Protein AF-A0A1Q7N5D6-F1 (afdb_monomer_lite)

Structure (mmCIF, N/CA/C/O backbone):
data_AF-A0A1Q7N5D6-F1
#
_entry.id   AF-A0A1Q7N5D6-F1
#
loop_
_atom_site.group_PDB
_atom_site.id
_atom_site.type_symbol
_atom_site.label_atom_id
_atom_site.label_alt_id
_atom_site.label_comp_id
_atom_site.label_asym_id
_atom_site.label_entity_id
_atom_site.label_seq_id
_atom_site.pdbx_PDB_ins_code
_atom_site.Cartn_x
_atom_site.Cartn_y
_atom_site.Cartn_z
_atom_site.occupancy
_atom_site.B_iso_or_equiv
_atom_site.auth_seq_id
_atom_site.auth_comp_id
_atom_site.auth_asym_id
_atom_site.auth_atom_id
_atom_site.pdbx_PDB_model_num
ATOM 1 N N . MET A 1 1 ? 63.647 9.278 -28.892 1.00 50.94 1 MET A N 1
ATOM 2 C CA . MET A 1 1 ? 62.172 9.275 -29.056 1.00 50.94 1 MET A CA 1
ATOM 3 C C . MET A 1 1 ? 61.513 7.898 -28.831 1.00 50.94 1 MET A C 1
ATOM 5 O O . MET A 1 1 ? 60.360 7.730 -29.189 1.00 50.94 1 MET A O 1
ATOM 9 N N . ALA A 1 2 ? 62.190 6.910 -28.219 1.00 45.97 2 ALA A N 1
ATOM 10 C CA . ALA A 1 2 ? 61.664 5.539 -28.074 1.00 45.97 2 ALA A CA 1
ATOM 11 C C . ALA A 1 2 ? 61.004 5.235 -26.707 1.00 45.97 2 ALA A C 1
ATOM 13 O O . ALA A 1 2 ? 60.278 4.255 -26.579 1.00 45.97 2 ALA A O 1
ATOM 14 N N . ILE A 1 3 ? 61.241 6.064 -25.681 1.00 50.34 3 ILE A N 1
ATOM 15 C CA . ILE A 1 3 ? 60.712 5.858 -24.317 1.00 50.34 3 ILE A CA 1
ATOM 16 C C . ILE A 1 3 ? 59.278 6.403 -24.195 1.00 50.34 3 ILE A C 1
ATOM 18 O O . ILE A 1 3 ? 58.408 5.714 -23.674 1.00 50.34 3 ILE A O 1
ATOM 22 N N . ALA A 1 4 ? 58.998 7.580 -24.764 1.00 44.97 4 ALA A N 1
ATOM 23 C CA . ALA A 1 4 ? 57.666 8.199 -24.746 1.00 44.97 4 ALA A CA 1
ATOM 24 C C . ALA A 1 4 ? 56.587 7.347 -25.450 1.00 44.97 4 ALA A C 1
ATOM 26 O O . ALA A 1 4 ? 55.447 7.293 -24.996 1.00 44.97 4 ALA A O 1
ATOM 27 N N . LEU A 1 5 ? 56.967 6.616 -26.506 1.00 42.75 5 LEU A N 1
ATOM 28 C CA . LEU A 1 5 ? 56.071 5.723 -27.249 1.00 42.75 5 LEU A CA 1
ATOM 29 C C . LEU A 1 5 ? 55.650 4.495 -26.418 1.00 42.75 5 LEU A C 1
ATOM 31 O O . LEU A 1 5 ? 54.512 4.049 -26.504 1.00 42.75 5 LEU A O 1
ATOM 35 N N . ARG A 1 6 ? 56.543 3.974 -25.565 1.00 54.66 6 ARG A N 1
ATOM 36 C CA . ARG A 1 6 ? 56.267 2.811 -24.700 1.00 54.66 6 ARG A CA 1
ATOM 37 C C . ARG A 1 6 ? 55.282 3.140 -23.578 1.00 54.66 6 ARG A C 1
ATOM 39 O O . ARG A 1 6 ? 54.418 2.323 -23.278 1.00 54.66 6 ARG A O 1
ATOM 46 N N . PHE A 1 7 ? 55.380 4.341 -23.004 1.00 52.16 7 PHE A N 1
ATOM 47 C CA . PHE A 1 7 ? 54.446 4.812 -21.976 1.00 52.16 7 PHE A CA 1
ATOM 48 C C . PHE A 1 7 ? 53.040 5.054 -22.532 1.00 52.16 7 PHE A C 1
ATOM 50 O O . PHE A 1 7 ? 52.076 4.663 -21.886 1.00 52.16 7 PHE A O 1
ATOM 57 N N . ALA A 1 8 ? 52.924 5.619 -23.740 1.00 57.72 8 ALA A N 1
ATOM 58 C CA . ALA A 1 8 ? 51.633 5.841 -24.397 1.00 57.72 8 ALA A CA 1
ATOM 59 C C . ALA A 1 8 ? 50.901 4.528 -24.738 1.00 57.72 8 ALA A C 1
ATOM 61 O O . ALA A 1 8 ? 49.678 4.447 -24.635 1.00 57.72 8 ALA A O 1
ATOM 62 N N . ILE A 1 9 ? 51.648 3.480 -25.102 1.00 60.84 9 ILE A N 1
ATOM 63 C CA . ILE A 1 9 ? 51.082 2.148 -25.353 1.00 60.84 9 ILE A CA 1
ATOM 64 C C . ILE A 1 9 ? 50.629 1.500 -24.034 1.00 60.84 9 ILE A C 1
ATOM 66 O O . ILE A 1 9 ? 49.528 0.958 -23.976 1.00 60.84 9 ILE A O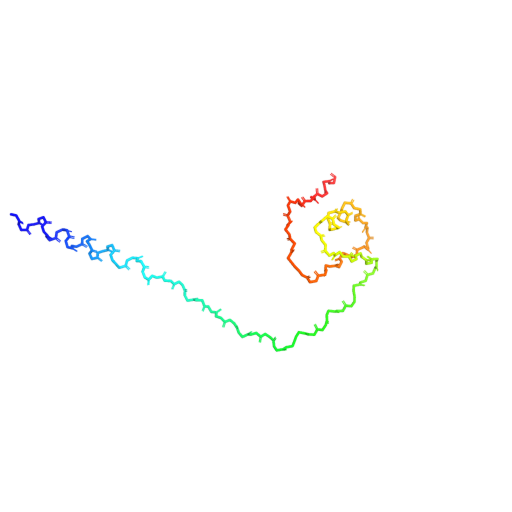 1
ATOM 70 N N . LEU A 1 10 ? 51.423 1.600 -22.958 1.00 57.03 10 LEU A N 1
ATOM 71 C CA . LEU A 1 10 ? 51.052 1.037 -21.651 1.00 57.03 10 LEU A CA 1
ATOM 72 C C . LEU A 1 10 ? 49.798 1.695 -21.057 1.00 57.03 10 LEU A C 1
ATOM 74 O O . LEU A 1 10 ? 48.942 0.999 -20.515 1.00 57.03 10 LEU A O 1
ATOM 78 N N . THR A 1 11 ? 49.666 3.019 -21.170 1.00 59.16 11 THR A N 1
ATOM 79 C CA . THR A 1 11 ? 48.491 3.743 -20.662 1.00 59.16 11 THR A CA 1
ATOM 80 C C . THR A 1 11 ? 47.243 3.461 -21.491 1.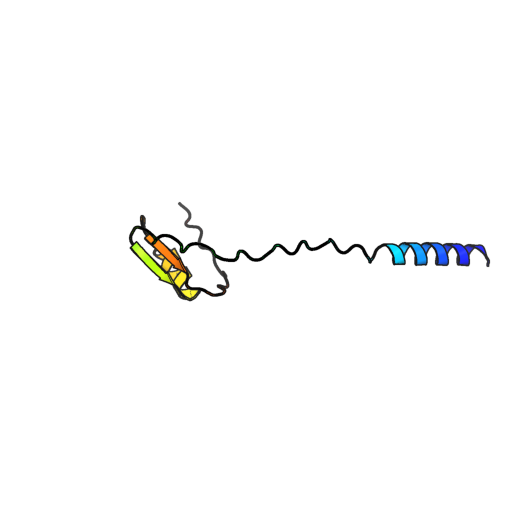00 59.16 11 THR A C 1
ATOM 82 O O . THR A 1 11 ? 46.165 3.296 -20.924 1.00 59.16 11 THR A O 1
ATOM 85 N N . SER A 1 12 ? 47.375 3.332 -22.814 1.00 57.78 12 SER A N 1
ATOM 86 C CA . SER A 1 12 ? 46.250 2.991 -23.689 1.00 57.78 12 SER A CA 1
ATOM 87 C C . SER A 1 12 ? 45.716 1.574 -23.432 1.00 57.78 12 SER A C 1
ATOM 89 O O . SER A 1 12 ? 44.502 1.390 -23.358 1.00 57.78 12 SER A O 1
ATOM 91 N N . VAL A 1 13 ? 46.598 0.592 -23.203 1.00 58.69 13 VAL A N 1
ATOM 92 C CA . VAL A 1 13 ? 46.197 -0.783 -22.845 1.00 58.69 13 VAL A CA 1
ATOM 93 C C . VAL A 1 13 ? 45.535 -0.828 -21.463 1.00 58.69 13 VAL A C 1
ATOM 95 O O . VAL A 1 13 ? 44.534 -1.521 -21.290 1.00 58.69 13 VAL A O 1
ATOM 98 N N . LEU A 1 14 ? 46.031 -0.047 -20.497 1.00 57.12 14 LEU A N 1
ATOM 99 C CA . LEU A 1 14 ? 45.462 0.012 -19.148 1.00 57.12 14 LEU A CA 1
ATOM 100 C C . LEU A 1 14 ? 44.025 0.565 -19.147 1.00 57.12 14 LEU A C 1
ATOM 102 O O . LEU A 1 14 ? 43.143 -0.030 -18.531 1.00 57.12 14 LEU A O 1
ATOM 106 N N . VAL A 1 15 ? 43.760 1.648 -19.886 1.00 59.66 15 VAL A N 1
ATOM 107 C CA . VAL A 1 15 ? 42.416 2.255 -19.979 1.00 59.66 15 VAL A CA 1
ATOM 108 C C . VAL A 1 15 ? 41.419 1.333 -20.694 1.00 59.66 15 VAL A C 1
ATOM 110 O O . VAL A 1 15 ? 40.248 1.287 -20.320 1.00 59.66 15 VAL A O 1
ATOM 113 N N . LEU A 1 16 ? 41.876 0.544 -21.672 1.00 53.09 16 LEU A N 1
ATOM 114 C CA . LEU A 1 16 ? 41.016 -0.373 -22.427 1.00 53.09 16 LEU A CA 1
ATOM 115 C C . LEU A 1 16 ? 40.515 -1.570 -21.594 1.00 53.09 16 LEU A C 1
ATOM 117 O O . LEU A 1 16 ? 39.448 -2.104 -21.878 1.00 53.09 16 LEU A O 1
ATOM 121 N N . THR A 1 17 ? 41.237 -1.982 -20.546 1.00 57.75 17 THR A N 1
ATOM 122 C CA . THR A 1 17 ? 40.835 -3.132 -19.705 1.00 57.75 17 THR A CA 1
ATOM 123 C C . THR A 1 17 ? 39.740 -2.824 -18.678 1.00 57.75 17 THR A C 1
ATO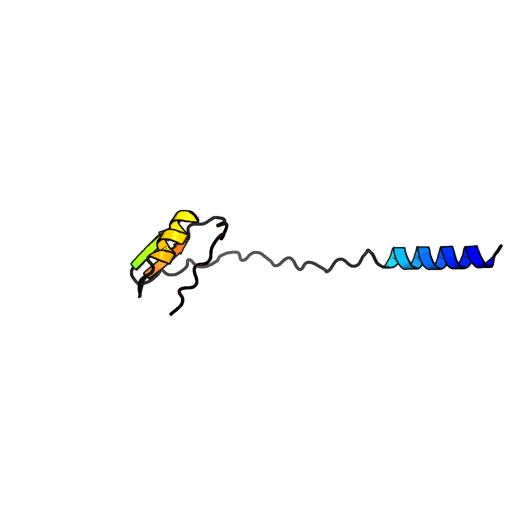M 125 O O . THR A 1 17 ? 39.124 -3.746 -18.146 1.00 57.75 17 THR A O 1
ATOM 128 N N . MET A 1 18 ? 39.460 -1.547 -18.399 1.00 57.91 18 MET A N 1
ATOM 129 C CA . MET A 1 18 ? 38.663 -1.137 -17.234 1.00 57.91 18 MET A CA 1
ATOM 130 C C . MET A 1 18 ? 37.162 -0.929 -17.525 1.00 57.91 18 MET A C 1
ATOM 132 O O . MET A 1 18 ? 36.400 -0.622 -16.612 1.00 57.91 18 MET A O 1
ATOM 136 N N . THR A 1 19 ? 36.712 -1.100 -18.773 1.00 57.91 19 THR A N 1
ATOM 137 C CA . THR A 1 19 ? 35.329 -0.791 -19.195 1.00 57.91 19 THR A CA 1
ATOM 138 C C . THR A 1 19 ? 34.410 -2.005 -19.345 1.00 57.91 19 THR A C 1
ATOM 140 O O . THR A 1 19 ? 33.204 -1.826 -19.489 1.00 57.91 19 THR A O 1
ATOM 143 N N . LEU A 1 20 ? 34.932 -3.236 -19.286 1.00 61.66 20 LEU A N 1
ATOM 144 C CA . LEU A 1 20 ? 34.166 -4.445 -19.621 1.00 61.66 20 LEU A CA 1
ATOM 145 C C . LEU A 1 20 ? 33.867 -5.347 -18.414 1.00 61.66 20 LEU A C 1
ATOM 147 O O . LEU A 1 20 ? 33.915 -6.568 -18.516 1.00 61.66 20 LEU A O 1
ATOM 151 N N . SER A 1 21 ? 33.555 -4.757 -17.259 1.00 59.31 21 SER A N 1
ATOM 152 C CA . SER A 1 21 ? 33.011 -5.502 -16.117 1.00 59.31 21 SER A CA 1
ATOM 153 C C . SER A 1 21 ? 31.563 -5.080 -15.880 1.00 59.31 21 SER A C 1
ATOM 155 O O . SER A 1 21 ? 31.275 -4.202 -15.069 1.00 59.31 21 SER A O 1
ATOM 157 N N . ALA A 1 22 ? 30.643 -5.664 -16.651 1.00 67.44 22 ALA A N 1
ATOM 158 C CA . ALA A 1 22 ? 29.217 -5.587 -16.353 1.00 67.44 22 ALA A CA 1
ATOM 159 C C . ALA A 1 22 ? 28.877 -6.693 -15.336 1.00 67.44 22 ALA A C 1
ATOM 161 O O . ALA A 1 22 ? 29.241 -7.850 -15.571 1.00 67.44 22 ALA A O 1
ATOM 162 N N . PRO A 1 23 ? 28.201 -6.387 -14.214 1.00 72.88 23 PRO A N 1
ATOM 163 C CA . PRO A 1 23 ? 27.794 -7.415 -13.269 1.00 72.88 23 PRO A CA 1
ATOM 164 C C . PRO A 1 23 ? 26.825 -8.393 -13.956 1.00 72.88 23 PRO A C 1
ATOM 166 O O . PRO A 1 23 ? 25.929 -7.952 -14.686 1.00 72.88 23 PRO A O 1
ATOM 169 N N . PRO A 1 24 ? 26.971 -9.712 -13.747 1.00 73.44 24 PRO A N 1
ATOM 170 C CA . PRO A 1 24 ? 26.015 -10.676 -14.269 1.00 73.44 24 PRO A CA 1
ATOM 171 C C . PRO A 1 24 ? 24.642 -10.403 -13.645 1.00 73.44 24 PRO A C 1
ATOM 173 O O . PRO A 1 24 ? 24.468 -10.483 -12.429 1.00 73.44 24 PRO A O 1
ATOM 176 N N . HIS A 1 25 ? 23.657 -10.070 -14.477 1.00 73.75 25 HIS A N 1
ATOM 177 C CA . HIS A 1 25 ? 22.265 -10.017 -14.053 1.00 73.75 25 HIS A CA 1
ATOM 178 C C . HIS A 1 25 ? 21.744 -11.453 -13.961 1.00 73.75 25 HIS A C 1
ATOM 180 O O . HIS A 1 25 ? 21.687 -12.179 -14.950 1.00 73.75 25 HIS A O 1
ATOM 186 N N . VAL A 1 26 ? 21.376 -11.887 -12.758 1.00 78.19 26 VAL A N 1
ATOM 187 C CA . VAL A 1 26 ? 20.685 -13.164 -12.576 1.00 78.19 26 VAL A CA 1
ATOM 188 C C . VAL A 1 26 ? 19.207 -12.933 -12.869 1.00 78.19 26 VAL A C 1
ATOM 190 O O . VAL A 1 26 ? 18.486 -12.353 -12.060 1.00 78.19 26 VAL A O 1
ATOM 193 N N . THR A 1 27 ? 18.743 -13.374 -14.035 1.00 76.94 27 THR A N 1
ATOM 194 C CA . THR A 1 27 ? 17.310 -13.405 -14.346 1.00 76.94 27 THR A CA 1
ATOM 195 C C . THR A 1 27 ? 16.673 -14.587 -13.617 1.00 76.94 27 THR A C 1
ATOM 197 O O . THR A 1 27 ? 16.904 -15.746 -13.961 1.00 76.94 27 THR A O 1
ATOM 200 N N . GLY A 1 28 ? 15.881 -14.305 -12.581 1.00 74.00 28 GLY A N 1
ATOM 201 C CA . GLY A 1 28 ? 15.070 -15.317 -11.905 1.00 74.00 28 GLY A CA 1
ATOM 202 C C . GLY A 1 28 ? 13.944 -15.839 -12.806 1.00 74.00 28 GLY A C 1
ATOM 203 O O . GLY A 1 28 ? 13.424 -15.107 -13.648 1.00 74.00 28 GLY A O 1
ATOM 204 N N . ARG A 1 29 ? 13.546 -17.107 -12.628 1.00 79.81 29 ARG A N 1
ATOM 205 C CA . ARG A 1 29 ? 12.332 -17.644 -13.266 1.00 79.81 29 ARG A CA 1
ATOM 206 C C . ARG A 1 29 ? 11.099 -16.956 -12.680 1.00 79.81 29 ARG A C 1
ATOM 208 O O . ARG A 1 29 ? 10.992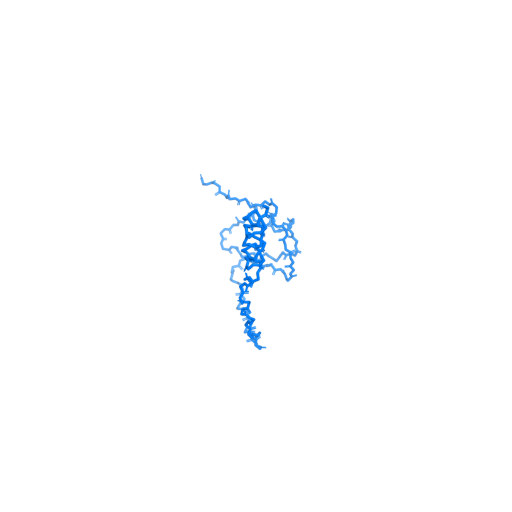 -16.827 -11.462 1.00 79.81 29 ARG A O 1
ATOM 215 N N . ALA A 1 30 ? 10.166 -16.560 -13.544 1.00 75.25 30 ALA A N 1
ATOM 216 C CA . ALA A 1 30 ? 8.862 -16.071 -13.111 1.00 75.25 30 ALA A CA 1
ATOM 217 C C . ALA A 1 30 ? 8.123 -17.171 -12.328 1.00 75.25 30 ALA A C 1
ATOM 219 O O . ALA A 1 30 ? 8.138 -18.337 -12.726 1.00 75.25 30 ALA A O 1
ATOM 220 N N . ALA A 1 31 ? 7.498 -16.804 -11.209 1.00 77.00 31 ALA A N 1
ATOM 221 C CA . ALA A 1 31 ? 6.643 -17.717 -10.463 1.00 77.00 31 ALA A CA 1
ATOM 222 C C . ALA A 1 31 ? 5.369 -18.002 -11.278 1.00 77.00 31 ALA A C 1
ATOM 224 O O . ALA A 1 31 ? 4.658 -17.073 -11.653 1.00 77.00 31 ALA A O 1
ATOM 225 N N . ASP A 1 32 ? 5.097 -19.282 -11.537 1.00 75.62 32 ASP A N 1
ATOM 226 C CA . ASP A 1 32 ? 4.022 -19.750 -12.427 1.00 75.62 32 ASP A CA 1
ATOM 227 C C . ASP A 1 32 ? 2.615 -19.429 -11.887 1.00 75.62 32 ASP A C 1
ATOM 229 O O . ASP A 1 32 ? 1.688 -19.136 -12.641 1.00 75.62 32 ASP A O 1
ATOM 233 N N . ARG A 1 33 ? 2.451 -19.428 -10.556 1.00 77.19 33 ARG A N 1
ATOM 234 C CA . ARG A 1 33 ? 1.167 -19.134 -9.915 1.00 77.19 33 ARG A CA 1
ATOM 235 C C . ARG A 1 33 ? 1.347 -18.619 -8.494 1.00 77.19 33 ARG A C 1
ATOM 237 O O . ARG A 1 33 ? 1.759 -19.360 -7.604 1.00 77.19 33 ARG A O 1
ATOM 244 N N . VAL A 1 34 ? 1.000 -17.356 -8.272 1.00 77.31 34 VAL A N 1
ATOM 245 C CA . VAL A 1 34 ? 0.902 -16.779 -6.926 1.00 77.31 34 VAL A CA 1
ATOM 246 C C . VAL A 1 34 ? -0.522 -17.031 -6.415 1.00 77.31 34 VAL A C 1
ATOM 248 O O . VAL A 1 34 ? -1.475 -16.691 -7.122 1.00 77.31 34 VAL A O 1
ATOM 251 N N . PRO A 1 35 ? -0.710 -17.654 -5.236 1.00 81.62 35 PRO A N 1
ATOM 252 C CA . PRO A 1 35 ? -2.026 -17.756 -4.617 1.00 81.62 35 PRO A CA 1
ATOM 253 C C . PRO A 1 35 ? -2.659 -16.364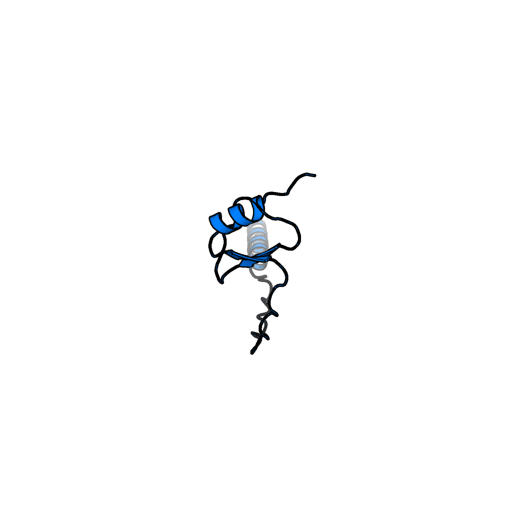 -4.436 1.00 81.62 35 PRO A C 1
ATOM 255 O O . PRO A 1 35 ? -1.931 -15.404 -4.172 1.00 81.62 35 PRO A O 1
ATOM 258 N N . PRO A 1 36 ? -3.992 -16.224 -4.548 1.00 81.62 36 PRO A N 1
ATOM 259 C CA . PRO A 1 36 ? -4.658 -14.953 -4.287 1.00 81.62 36 PRO A CA 1
ATOM 260 C C . PRO A 1 36 ? -4.375 -14.477 -2.861 1.00 81.62 36 PRO A C 1
ATOM 262 O O . PRO A 1 36 ? -4.355 -15.286 -1.929 1.00 81.62 36 PRO A O 1
ATOM 265 N N . LEU A 1 37 ? -4.195 -13.168 -2.679 1.00 80.12 37 LEU A N 1
ATOM 266 C CA . LEU A 1 37 ? -4.085 -12.605 -1.338 1.00 80.12 37 LEU A CA 1
ATOM 267 C C . LEU A 1 37 ? -5.407 -12.830 -0.581 1.00 80.12 37 LEU A C 1
ATOM 269 O O . LEU A 1 37 ? -6.481 -12.659 -1.170 1.00 80.12 37 LEU A O 1
ATOM 273 N N . PRO A 1 38 ? -5.354 -13.194 0.712 1.00 82.94 38 PRO A N 1
ATOM 274 C CA . PRO A 1 38 ? -6.548 -13.230 1.543 1.00 82.94 38 PRO A CA 1
ATOM 275 C C . PRO A 1 38 ? -7.192 -11.840 1.603 1.00 82.94 38 PRO A C 1
ATOM 277 O O . PRO A 1 38 ? -6.512 -10.817 1.487 1.00 82.94 38 PRO A O 1
ATOM 280 N N . ALA A 1 39 ? -8.511 -11.802 1.789 1.00 82.38 39 ALA A N 1
ATOM 281 C CA . ALA A 1 39 ? -9.234 -10.542 1.873 1.00 82.38 39 ALA A CA 1
ATOM 282 C C . ALA A 1 39 ? -8.734 -9.706 3.072 1.00 82.38 39 ALA A C 1
ATOM 284 O O . ALA A 1 39 ? -8.544 -10.255 4.162 1.00 82.38 39 ALA A O 1
ATOM 285 N N . PRO A 1 40 ? -8.526 -8.392 2.894 1.00 83.00 40 PRO A N 1
ATOM 286 C CA . PRO A 1 40 ? -8.129 -7.521 3.989 1.00 83.00 40 PRO A CA 1
ATOM 287 C C . PRO A 1 40 ? -9.235 -7.423 5.047 1.00 83.00 40 PRO A C 1
ATOM 289 O O . PRO A 1 40 ? -10.420 -7.341 4.726 1.00 83.00 40 PRO A O 1
ATOM 292 N N . GLY A 1 41 ? -8.835 -7.438 6.320 1.00 83.56 41 GLY A N 1
ATOM 293 C CA . GLY A 1 41 ? -9.743 -7.246 7.449 1.00 83.56 41 GLY A CA 1
ATOM 294 C C . GLY A 1 41 ? -10.056 -5.771 7.715 1.00 83.56 41 GLY A C 1
ATOM 295 O O . GLY A 1 41 ? -9.355 -4.868 7.247 1.00 83.56 41 GLY A O 1
ATOM 296 N N . GLY A 1 42 ? -11.095 -5.536 8.519 1.00 85.81 42 GLY A N 1
ATOM 297 C CA . GLY A 1 42 ? -11.492 -4.196 8.950 1.00 85.81 42 GLY A CA 1
ATOM 298 C C . GLY A 1 42 ? -12.160 -3.374 7.845 1.00 85.81 42 GLY A C 1
ATOM 299 O O . GLY A 1 42 ? -12.791 -3.915 6.938 1.00 85.81 42 GLY A O 1
ATOM 300 N N . HIS A 1 43 ? -12.057 -2.049 7.947 1.00 90.50 43 HIS A N 1
ATOM 301 C CA . HIS A 1 43 ? -12.625 -1.140 6.954 1.00 90.50 43 HIS A CA 1
ATOM 302 C C . HIS A 1 43 ? -11.669 -0.997 5.766 1.00 90.50 43 HIS A C 1
ATOM 304 O O . HIS A 1 43 ? -10.536 -0.552 5.935 1.00 90.50 43 HIS A O 1
ATOM 310 N N . VAL A 1 44 ? -12.110 -1.350 4.558 1.00 91.94 44 VAL A N 1
ATOM 311 C CA . VAL A 1 44 ? -11.250 -1.352 3.365 1.00 91.94 44 VAL A CA 1
ATOM 312 C C . VAL A 1 44 ? -11.521 -0.118 2.512 1.00 91.94 44 VAL A C 1
ATOM 314 O O . VAL A 1 44 ? -12.659 0.143 2.129 1.00 91.94 44 VAL A O 1
ATOM 317 N N . VAL A 1 45 ? -10.469 0.630 2.185 1.00 92.38 45 VAL A N 1
ATOM 318 C CA . VAL A 1 45 ? -10.524 1.777 1.271 1.00 92.38 45 VAL A CA 1
ATOM 319 C C . VAL A 1 45 ? -9.750 1.426 0.008 1.00 92.38 45 VAL A C 1
ATOM 321 O O . VAL A 1 45 ? -8.523 1.366 0.031 1.00 92.38 45 VAL A O 1
ATOM 324 N N . ALA A 1 46 ? -10.462 1.176 -1.090 1.00 93.06 46 ALA A N 1
ATOM 325 C CA . ALA A 1 46 ? -9.843 0.920 -2.386 1.00 93.06 46 ALA A CA 1
ATOM 326 C C . ALA A 1 46 ? -9.377 2.231 -3.037 1.00 93.06 46 ALA A C 1
ATOM 328 O O . ALA A 1 46 ? -10.121 3.212 -3.063 1.00 93.06 46 ALA A O 1
ATOM 329 N N . VAL A 1 47 ? -8.156 2.243 -3.569 1.00 92.19 47 VAL A N 1
ATOM 330 C CA . VAL A 1 47 ? -7.553 3.400 -4.241 1.00 92.19 47 VAL A CA 1
ATOM 331 C C . VAL A 1 47 ? -6.964 2.987 -5.585 1.00 92.19 47 VAL A C 1
ATOM 333 O O . VAL A 1 47 ? -6.414 1.897 -5.722 1.00 92.19 47 VAL A O 1
ATOM 336 N N . SER A 1 48 ? -7.074 3.867 -6.575 1.00 93.75 48 SER A N 1
ATOM 337 C CA . SER A 1 48 ? -6.560 3.663 -7.934 1.00 93.75 48 SER A CA 1
ATOM 338 C C . SER A 1 48 ? -5.725 4.838 -8.454 1.00 93.75 48 SER A C 1
ATOM 340 O O . SER A 1 48 ? -5.318 4.835 -9.612 1.00 93.75 48 SER A O 1
ATOM 342 N N . SER A 1 49 ? -5.495 5.871 -7.637 1.00 91.25 49 SER A N 1
ATOM 343 C CA . SER A 1 49 ? -4.649 7.019 -7.983 1.00 91.25 49 SER A CA 1
ATOM 344 C C . SER A 1 49 ? -3.905 7.577 -6.771 1.00 91.25 49 SER A C 1
ATOM 346 O O . SER A 1 49 ? -4.287 7.339 -5.623 1.00 91.25 49 SER A O 1
ATOM 348 N N . GLU A 1 50 ? -2.853 8.361 -7.015 1.00 89.75 50 GLU A N 1
ATOM 349 C CA . GLU A 1 50 ? -2.077 8.994 -5.944 1.00 89.75 50 GLU A CA 1
ATOM 350 C C . GLU A 1 50 ? -2.905 9.998 -5.124 1.00 89.75 50 GLU A C 1
ATOM 352 O O . GLU A 1 50 ? -2.857 9.962 -3.896 1.00 89.75 50 GLU A O 1
ATOM 357 N N . ALA A 1 51 ? -3.763 10.800 -5.761 1.00 89.06 51 ALA A N 1
ATOM 358 C CA . ALA A 1 51 ? -4.637 11.732 -5.046 1.00 89.06 51 ALA A CA 1
ATOM 359 C C . ALA A 1 51 ? -5.613 11.008 -4.097 1.00 89.06 51 ALA A C 1
ATOM 361 O O . ALA A 1 51 ? -5.877 11.469 -2.980 1.00 89.06 51 ALA A O 1
ATOM 362 N N . GLN A 1 52 ? -6.133 9.846 -4.517 1.00 90.19 52 GLN A N 1
ATOM 363 C CA . GLN A 1 52 ? -6.962 8.993 -3.662 1.00 90.19 52 GLN A CA 1
ATOM 364 C C . GLN A 1 52 ? -6.144 8.394 -2.518 1.00 90.19 52 GLN A C 1
ATOM 366 O O . GLN A 1 52 ? -6.610 8.397 -1.379 1.00 90.19 52 GLN A O 1
ATOM 371 N N . LEU A 1 53 ? -4.917 7.946 -2.796 1.00 90.62 53 LEU A N 1
ATOM 372 C CA . LEU A 1 53 ? -4.000 7.433 -1.784 1.00 90.62 53 LEU A CA 1
ATOM 373 C C . LEU A 1 53 ? -3.659 8.503 -0.736 1.00 90.62 53 LEU A C 1
ATOM 375 O O . LEU A 1 53 ? -3.818 8.244 0.454 1.00 90.62 53 LEU A O 1
ATOM 379 N N . GLN A 1 54 ? -3.289 9.722 -1.139 1.00 89.56 54 GLN A N 1
ATOM 380 C CA . GLN A 1 54 ? -3.025 10.825 -0.207 1.00 89.56 54 GLN A CA 1
ATOM 381 C C . GLN A 1 54 ? -4.251 11.151 0.655 1.00 89.56 54 GLN A C 1
ATOM 383 O O . GLN A 1 54 ? -4.145 11.334 1.871 1.00 89.56 54 GLN A O 1
ATOM 388 N N . SER A 1 55 ? -5.434 11.182 0.040 1.00 89.12 55 SER A N 1
ATOM 389 C CA . SER A 1 55 ? -6.691 11.446 0.744 1.00 89.12 55 SER A CA 1
ATOM 390 C C . SER A 1 55 ? -7.053 10.334 1.735 1.00 89.12 55 SER A C 1
ATOM 392 O O . SER A 1 55 ? -7.648 10.611 2.780 1.00 89.12 55 SER A O 1
ATOM 394 N N . ALA A 1 56 ? -6.725 9.080 1.412 1.00 89.69 56 ALA A N 1
ATOM 395 C CA . ALA A 1 56 ? -6.927 7.929 2.287 1.00 89.69 56 ALA A CA 1
ATOM 396 C C . ALA A 1 56 ? -5.936 7.939 3.459 1.00 89.69 56 ALA A C 1
ATOM 398 O O . ALA A 1 56 ? -6.346 7.752 4.600 1.00 89.69 56 ALA A O 1
ATOM 399 N N . VAL A 1 57 ? -4.661 8.244 3.201 1.00 89.19 57 VAL A N 1
ATOM 400 C CA . VAL A 1 57 ? -3.613 8.359 4.228 1.00 89.19 57 VAL A CA 1
ATOM 401 C C . VAL A 1 57 ? -3.910 9.499 5.206 1.00 89.19 57 VAL A C 1
ATOM 403 O O . VAL A 1 57 ? -3.803 9.315 6.415 1.00 89.19 57 VAL A O 1
ATOM 406 N N . THR A 1 58 ? -4.359 10.656 4.712 1.00 88.00 58 THR A N 1
ATOM 407 C CA . THR A 1 58 ? -4.688 11.824 5.557 1.00 88.00 58 THR A CA 1
ATOM 408 C C . THR A 1 58 ? -5.854 11.546 6.512 1.00 88.00 58 THR A C 1
ATOM 410 O O . THR A 1 58 ? -5.919 12.107 7.602 1.00 88.00 58 THR A O 1
ATOM 413 N N . ARG A 1 59 ? -6.782 10.671 6.112 1.00 87.50 59 ARG A N 1
ATOM 414 C CA . ARG A 1 59 ? -7.975 10.298 6.888 1.00 87.50 59 ARG A CA 1
ATOM 415 C C . ARG A 1 59 ? -7.848 8.920 7.538 1.00 87.50 59 ARG A C 1
ATOM 417 O O . ARG A 1 59 ? -8.856 8.364 7.968 1.00 87.50 59 ARG A O 1
ATOM 424 N N . LEU A 1 60 ? -6.641 8.354 7.580 1.00 88.12 60 LEU A N 1
ATOM 425 C CA . LEU A 1 60 ? -6.432 6.997 8.058 1.00 88.12 60 LEU A CA 1
ATOM 426 C C . LEU A 1 60 ? -6.800 6.895 9.543 1.00 88.12 60 LEU A C 1
ATOM 428 O O . LEU A 1 60 ? -6.249 7.600 10.388 1.00 88.12 60 LEU A O 1
ATOM 432 N N . ALA A 1 61 ? -7.730 5.995 9.843 1.00 88.19 61 ALA A N 1
ATOM 433 C CA . ALA A 1 61 ? -8.151 5.660 11.194 1.00 88.19 61 ALA A CA 1
ATOM 434 C C . ALA A 1 61 ? -7.679 4.247 11.566 1.00 88.19 61 ALA A C 1
ATOM 436 O O . ALA A 1 61 ? -7.314 3.443 10.703 1.00 88.19 61 ALA A O 1
ATOM 437 N N . SER A 1 62 ? -7.715 3.922 12.860 1.00 89.94 62 SER A N 1
ATOM 438 C CA . SER A 1 62 ? -7.435 2.566 13.344 1.00 89.94 62 SER A CA 1
ATOM 439 C C . SER A 1 62 ? -8.312 1.526 12.636 1.00 89.94 62 SER A C 1
ATOM 441 O O . SER A 1 62 ? -9.462 1.802 12.297 1.00 89.94 62 SER A O 1
ATOM 443 N N . ASN A 1 63 ? -7.777 0.316 12.438 1.00 89.69 63 ASN A N 1
ATOM 444 C CA . ASN A 1 63 ? -8.479 -0.807 11.799 1.00 89.69 63 ASN A CA 1
ATOM 445 C C . ASN A 1 63 ? -8.957 -0.536 10.351 1.00 89.69 63 ASN A C 1
ATOM 447 O O . ASN A 1 63 ? -9.938 -1.125 9.890 1.00 89.69 63 ASN A O 1
ATOM 451 N N . THR A 1 64 ? -8.271 0.365 9.641 1.00 90.25 64 THR A N 1
ATOM 452 C CA . THR A 1 64 ? -8.524 0.667 8.227 1.00 90.25 64 THR A CA 1
ATOM 453 C C . THR A 1 64 ? -7.395 0.121 7.359 1.00 90.25 64 THR A C 1
ATOM 455 O O . THR A 1 64 ? -6.224 0.385 7.626 1.00 90.25 64 THR A O 1
ATOM 458 N N . THR A 1 65 ? -7.748 -0.594 6.294 1.00 92.50 65 THR A N 1
ATOM 459 C CA . THR A 1 65 ? -6.808 -1.120 5.300 1.00 92.50 65 THR A CA 1
ATOM 460 C C . THR A 1 65 ? -6.980 -0.372 3.980 1.00 92.50 65 THR A C 1
ATOM 462 O O . THR A 1 65 ? -8.082 -0.315 3.436 1.00 92.50 65 THR A O 1
ATOM 465 N N . ILE A 1 66 ? -5.899 0.189 3.434 1.00 92.38 66 ILE A N 1
ATOM 466 C CA . ILE A 1 66 ? -5.897 0.805 2.099 1.00 92.38 66 ILE A CA 1
ATOM 467 C C . ILE A 1 66 ? -5.536 -0.273 1.068 1.00 92.38 66 ILE A C 1
ATOM 469 O O . ILE A 1 66 ? -4.456 -0.855 1.138 1.00 92.38 66 ILE A O 1
ATOM 473 N N . LEU A 1 67 ? -6.432 -0.541 0.116 1.00 92.50 67 LEU A N 1
ATOM 474 C CA . LEU A 1 67 ? -6.247 -1.522 -0.954 1.00 92.50 67 LEU A CA 1
ATOM 475 C C . LEU A 1 67 ? -5.887 -0.811 -2.263 1.00 92.50 67 LEU A C 1
ATOM 477 O O . LEU A 1 67 ? -6.708 -0.086 -2.819 1.00 92.50 67 LEU A O 1
ATOM 481 N N . LEU A 1 68 ? -4.673 -1.028 -2.767 1.00 92.69 68 LEU A N 1
ATOM 482 C CA . LEU A 1 68 ? -4.210 -0.421 -4.014 1.00 92.69 68 LEU A CA 1
ATOM 483 C C . LEU A 1 68 ? -4.628 -1.276 -5.215 1.00 92.69 68 LEU A C 1
ATOM 485 O O . LEU A 1 68 ? -4.373 -2.480 -5.251 1.00 92.69 68 LEU A O 1
ATOM 489 N N . ALA A 1 69 ? -5.234 -0.644 -6.216 1.00 93.44 69 ALA A N 1
ATOM 490 C CA . ALA A 1 69 ? -5.472 -1.265 -7.512 1.00 93.44 69 ALA A CA 1
ATOM 491 C C . ALA A 1 69 ? -4.145 -1.456 -8.278 1.00 93.44 69 ALA A C 1
ATOM 493 O O . ALA A 1 69 ? -3.199 -0.695 -8.045 1.00 93.44 69 ALA A O 1
ATOM 494 N N . PRO A 1 70 ? -4.063 -2.419 -9.216 1.00 90.38 70 PRO A N 1
ATOM 495 C CA . PRO A 1 70 ? -2.884 -2.602 -10.059 1.00 90.38 70 PRO A CA 1
ATOM 496 C C . PRO A 1 70 ? -2.519 -1.321 -10.816 1.00 90.38 70 PRO A C 1
ATOM 498 O O . PRO A 1 70 ? -3.374 -0.705 -11.448 1.00 90.38 70 PRO A O 1
ATOM 501 N N . GLY A 1 71 ? -1.246 -0.936 -10.772 1.00 87.31 71 GLY A N 1
ATOM 502 C CA . GLY A 1 71 ? -0.749 0.250 -11.461 1.00 87.31 71 GLY A CA 1
ATOM 503 C C . GLY A 1 71 ? 0.529 0.797 -10.836 1.00 87.31 71 GLY A C 1
ATOM 504 O O . GLY A 1 71 ? 1.022 0.279 -9.833 1.00 87.31 71 GLY A O 1
ATOM 505 N N . THR A 1 72 ? 1.048 1.862 -11.438 1.00 88.94 72 THR A N 1
ATOM 506 C CA . THR A 1 72 ? 2.194 2.614 -10.921 1.00 88.94 72 THR A CA 1
ATOM 507 C C . THR A 1 72 ? 1.687 3.863 -10.214 1.00 88.94 72 THR A C 1
ATOM 509 O O . THR A 1 72 ? 0.879 4.604 -10.770 1.00 88.94 72 THR A O 1
ATOM 512 N N . TYR A 1 73 ? 2.167 4.099 -8.996 1.00 86.44 73 TYR A N 1
ATOM 513 C CA . TYR A 1 73 ? 1.795 5.254 -8.185 1.00 86.44 73 TYR A CA 1
ATOM 514 C C . TYR A 1 73 ? 3.039 6.103 -7.944 1.00 86.44 73 TYR A C 1
ATOM 516 O O . TYR A 1 73 ? 3.981 5.646 -7.298 1.00 86.44 73 TYR A O 1
ATOM 524 N N . ASP A 1 74 ? 3.036 7.332 -8.455 1.00 86.88 74 ASP A N 1
ATOM 525 C CA . ASP A 1 74 ? 4.120 8.291 -8.242 1.00 86.88 74 ASP A CA 1
ATOM 526 C C . ASP A 1 74 ? 3.967 8.947 -6.869 1.00 86.88 74 ASP A C 1
ATOM 528 O O . ASP A 1 74 ? 3.188 9.879 -6.684 1.00 86.88 74 ASP A O 1
ATOM 532 N N . LEU A 1 75 ? 4.668 8.418 -5.868 1.00 85.38 75 LEU A N 1
ATOM 533 C CA . LEU A 1 75 ? 4.557 8.892 -4.490 1.00 85.38 75 LEU A CA 1
ATOM 534 C C . LEU A 1 75 ? 5.324 10.208 -4.313 1.00 85.38 75 LEU A C 1
ATOM 536 O O . LEU A 1 75 ? 6.507 10.213 -3.983 1.00 85.38 75 LEU A O 1
ATOM 540 N N . THR A 1 76 ? 4.637 11.336 -4.506 1.00 7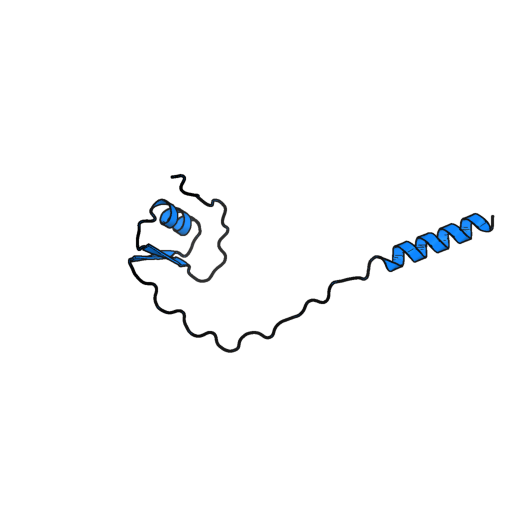9.62 76 THR A N 1
ATOM 541 C CA . THR A 1 76 ? 5.255 12.672 -4.406 1.00 79.62 76 THR A CA 1
ATOM 542 C C . THR A 1 76 ? 5.313 13.218 -2.978 1.00 79.62 76 THR A C 1
ATOM 544 O O . THR A 1 76 ? 6.147 14.071 -2.667 1.00 79.62 76 THR A O 1
ATOM 547 N N . ARG A 1 77 ? 4.440 12.731 -2.085 1.00 72.88 77 ARG A N 1
ATOM 548 C CA . ARG A 1 77 ? 4.406 13.102 -0.665 1.00 72.88 77 ARG A CA 1
ATOM 549 C C . ARG A 1 77 ? 4.060 11.902 0.205 1.00 72.88 77 ARG A C 1
ATOM 551 O O . ARG A 1 77 ? 2.995 11.308 0.075 1.00 72.88 77 ARG A O 1
ATOM 558 N N . ILE A 1 78 ? 4.940 11.605 1.154 1.00 65.19 78 ILE A N 1
ATOM 559 C CA . ILE A 1 78 ? 4.689 10.677 2.258 1.00 65.19 78 ILE A CA 1
ATOM 560 C C . ILE A 1 78 ? 4.429 11.499 3.519 1.00 65.19 78 ILE A C 1
ATOM 562 O O . ILE A 1 78 ? 5.343 12.089 4.089 1.00 65.19 78 ILE A O 1
ATOM 566 N N . ALA A 1 79 ? 3.168 11.578 3.943 1.00 64.75 79 ALA A N 1
ATOM 567 C CA . ALA A 1 79 ? 2.816 12.217 5.206 1.00 64.75 79 ALA A CA 1
ATOM 568 C C . ALA A 1 79 ? 3.161 11.263 6.362 1.00 64.75 79 ALA A C 1
ATOM 570 O O . ALA A 1 79 ? 2.397 10.350 6.669 1.00 64.75 79 ALA A O 1
ATOM 571 N N . MET A 1 80 ? 4.318 11.450 7.004 1.00 57.28 80 MET A N 1
ATOM 572 C CA . MET A 1 80 ? 4.563 10.850 8.318 1.00 57.28 80 MET A CA 1
ATOM 573 C C . MET A 1 80 ? 3.756 11.635 9.355 1.00 57.28 80 MET A C 1
ATOM 575 O O . MET A 1 80 ? 3.992 12.823 9.561 1.00 57.28 80 MET A O 1
ATOM 579 N N . ARG A 1 81 ? 2.780 10.985 9.993 1.00 66.75 81 ARG A N 1
ATOM 580 C CA . ARG A 1 81 ? 2.012 11.566 11.101 1.00 66.75 81 ARG A CA 1
ATOM 581 C C . ARG A 1 81 ? 2.946 11.728 12.305 1.00 66.75 81 ARG A C 1
ATOM 583 O O . ARG A 1 81 ? 3.301 10.734 12.928 1.00 66.75 81 ARG A O 1
ATOM 590 N N . SER A 1 82 ? 3.361 12.956 12.607 1.00 57.41 82 SER A N 1
ATOM 591 C CA . SER A 1 82 ? 4.096 13.287 13.832 1.00 57.41 82 SER A CA 1
ATOM 592 C C . SER A 1 82 ? 3.146 13.269 15.030 1.00 57.41 82 SER A C 1
ATOM 594 O O . SER A 1 82 ? 2.112 13.942 15.008 1.00 57.41 82 SER A O 1
ATOM 596 N N . SER A 1 83 ? 3.492 12.432 16.008 1.00 62.56 83 SER A N 1
ATOM 597 C CA . SER A 1 83 ? 2.811 12.223 17.291 1.00 62.56 83 SER A CA 1
ATOM 598 C C . SER A 1 83 ? 2.923 13.417 18.227 1.00 62.56 83 SER A C 1
ATOM 600 O O . SER A 1 83 ? 3.985 14.078 18.198 1.00 62.56 83 SER A O 1
#

Secondary structure (DSSP, 8-state):
--HHHHHHHHHHHHHHTTS--PPPP--PPPPS-PPPPPPPPSEEEEE-SHHHHHHHHHT--TTEEEEEPSS------------

Foldseek 3Di:
DPPVVVVVVVVVVVVVVPPPDDPDDDDDDDDPDDPDDPDQWAAEAEDEAQVSVVVCVVVPDPRYHYHYDDDDYDCPDDDDDDD

Sequence (83 aa):
MAIALRFAILTSVLVLTMTLSAPPHVTGRAADRVPPLPAPGGHVVAVSSEAQLQSAVTRLASNTTILLAPGTYDLTRIAMRSS

pLDDT: mean 75.86, std 14.79, range [42.75, 93.75]

Radius of gyration: 27.49 Å; chains: 1; bounding box: 75×33×46 Å